Protein AF-A0AAE3S874-F1 (afdb_monomer_lite)

Secondary structure (DSSP, 8-state):
--TT--HHHHHHHHHHHHHHHHHHHHHHHHHHHTT-S-SB-SS-B------------GGGS-HHHHS-GGG---------------STT--PPPTT--PPP-

Structure (mmCIF, N/CA/C/O backbone):
data_AF-A0AAE3S874-F1
#
_entry.id   AF-A0AAE3S874-F1
#
loop_
_atom_site.group_PDB
_atom_site.id
_atom_site.type_symbol
_atom_site.label_atom_id
_atom_site.label_alt_id
_atom_site.label_comp_id
_atom_site.label_asym_id
_atom_site.label_entity_id
_atom_site.label_seq_id
_atom_site.pdbx_PDB_ins_code
_atom_site.Cartn_x
_atom_site.Cartn_y
_atom_site.Cartn_z
_atom_site.occupancy
_atom_site.B_iso_or_equiv
_atom_site.auth_seq_id
_atom_site.auth_comp_id
_atom_site.auth_asym_id
_atom_site.auth_atom_id
_atom_site.pdbx_PDB_model_num
ATOM 1 N N . MET A 1 1 ? 5.520 5.470 -27.302 1.00 52.78 1 MET A N 1
ATOM 2 C CA . MET A 1 1 ? 4.939 4.194 -27.766 1.00 52.78 1 MET A CA 1
ATOM 3 C C . MET A 1 1 ? 6.080 3.283 -28.158 1.00 52.78 1 MET A C 1
ATOM 5 O O . MET A 1 1 ? 6.913 3.713 -28.947 1.00 52.78 1 MET A O 1
ATOM 9 N N . ILE A 1 2 ? 6.159 2.081 -27.586 1.00 54.59 2 ILE A N 1
ATOM 10 C CA . ILE A 1 2 ? 7.075 1.052 -28.095 1.00 54.59 2 ILE A CA 1
ATOM 11 C C . ILE A 1 2 ? 6.441 0.539 -29.399 1.00 54.59 2 ILE A C 1
ATOM 13 O O . ILE A 1 2 ? 5.335 0.001 -29.334 1.00 54.59 2 ILE A O 1
ATOM 17 N N . PRO A 1 3 ? 7.050 0.743 -30.581 1.00 51.94 3 PRO A N 1
ATOM 18 C CA . PRO A 1 3 ? 6.449 0.291 -31.832 1.00 51.94 3 PRO A CA 1
ATOM 19 C C . PRO A 1 3 ? 6.349 -1.245 -31.833 1.00 51.94 3 PRO A C 1
ATOM 21 O O . PRO A 1 3 ? 7.307 -1.916 -31.456 1.00 51.94 3 PRO A O 1
ATOM 24 N N . ASN A 1 4 ? 5.212 -1.792 -32.282 1.00 66.62 4 ASN A N 1
ATOM 25 C CA . ASN A 1 4 ? 4.936 -3.228 -32.502 1.00 66.62 4 ASN A CA 1
ATOM 26 C C . ASN A 1 4 ? 4.574 -4.122 -31.292 1.00 66.62 4 ASN A C 1
ATOM 28 O O . ASN A 1 4 ? 4.671 -5.345 -31.402 1.00 66.62 4 ASN A O 1
ATOM 32 N N . LEU A 1 5 ? 4.099 -3.574 -30.168 1.00 73.38 5 LEU A N 1
ATOM 33 C CA . LEU A 1 5 ? 3.558 -4.377 -29.058 1.00 73.38 5 LEU A CA 1
ATOM 34 C C . LEU A 1 5 ? 2.017 -4.363 -29.060 1.00 73.38 5 LEU A C 1
ATOM 36 O O . LEU A 1 5 ? 1.415 -3.306 -29.237 1.00 73.38 5 LEU A O 1
ATOM 40 N N . TYR A 1 6 ? 1.358 -5.513 -28.859 1.00 84.75 6 TYR A N 1
ATOM 41 C CA . TYR A 1 6 ? -0.099 -5.526 -28.667 1.00 84.75 6 TYR A CA 1
ATOM 42 C C . TYR A 1 6 ? -0.456 -4.726 -27.402 1.00 84.75 6 TYR A C 1
ATOM 44 O O . TYR A 1 6 ? 0.238 -4.879 -26.395 1.00 84.75 6 TYR A O 1
ATOM 52 N N . PRO A 1 7 ? -1.557 -3.948 -27.372 1.00 86.69 7 PRO A N 1
ATOM 53 C CA . PRO A 1 7 ? -1.912 -3.135 -26.202 1.00 86.69 7 PRO A CA 1
ATOM 54 C C . PRO A 1 7 ? -2.009 -3.923 -24.884 1.00 86.69 7 PRO A C 1
ATOM 56 O O . PRO A 1 7 ? -1.688 -3.407 -23.816 1.00 86.69 7 PRO 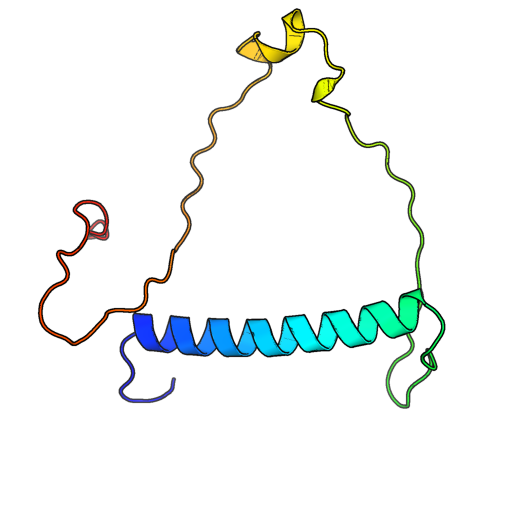A O 1
ATOM 59 N N . ALA A 1 8 ? -2.416 -5.196 -24.940 1.00 85.31 8 ALA A N 1
ATOM 60 C CA . ALA A 1 8 ? -2.449 -6.075 -23.770 1.00 85.31 8 ALA A CA 1
ATOM 61 C C . ALA A 1 8 ? -1.042 -6.426 -23.250 1.00 85.31 8 ALA A C 1
ATOM 63 O O . ALA A 1 8 ? -0.821 -6.454 -22.037 1.00 85.31 8 ALA A O 1
ATOM 64 N N . ASP A 1 9 ? -0.091 -6.650 -24.159 1.00 85.25 9 ASP A N 1
ATOM 65 C CA . ASP A 1 9 ? 1.307 -6.921 -23.826 1.00 85.25 9 ASP A CA 1
ATOM 66 C C . ASP A 1 9 ? 2.005 -5.642 -23.331 1.00 85.25 9 ASP A C 1
ATOM 68 O O . ASP A 1 9 ? 2.773 -5.689 -22.370 1.00 85.25 9 ASP A O 1
ATOM 72 N N . GLU A 1 10 ? 1.679 -4.481 -23.909 1.00 88.38 10 GLU A N 1
ATOM 73 C CA . GLU A 1 10 ? 2.135 -3.171 -23.423 1.00 88.38 10 GLU A CA 1
ATOM 74 C C . GLU A 1 10 ? 1.627 -2.905 -22.004 1.00 88.38 10 GLU A C 1
ATOM 76 O O . GLU A 1 10 ? 2.403 -2.549 -21.115 1.00 88.38 10 GLU A O 1
ATOM 81 N N . LEU A 1 11 ? 0.345 -3.170 -21.742 1.00 87.88 11 LEU A N 1
ATOM 82 C CA . LEU A 1 11 ? -0.222 -3.056 -20.403 1.00 87.88 11 LEU A CA 1
ATOM 83 C C . LEU A 1 11 ? 0.459 -4.012 -19.411 1.00 87.88 11 LEU A C 1
ATOM 85 O O . LEU A 1 11 ? 0.719 -3.627 -18.266 1.00 87.88 11 LEU A O 1
ATOM 89 N N . ALA A 1 12 ? 0.773 -5.241 -19.829 1.00 88.06 12 ALA A N 1
ATOM 90 C CA . ALA A 1 12 ? 1.514 -6.193 -19.006 1.00 88.06 12 ALA A CA 1
ATOM 91 C C . ALA A 1 12 ? 2.926 -5.692 -18.685 1.00 88.06 12 ALA A C 1
ATOM 93 O O . ALA A 1 12 ? 3.348 -5.740 -17.525 1.00 88.06 12 ALA A O 1
ATOM 94 N N . PHE A 1 13 ? 3.623 -5.146 -19.680 1.00 89.44 13 PHE A N 1
ATOM 95 C CA . PHE A 1 13 ? 4.938 -4.544 -19.511 1.00 89.44 13 PHE A CA 1
ATOM 96 C C . PHE A 1 13 ? 4.893 -3.370 -18.527 1.00 89.44 13 PHE A C 1
ATOM 98 O O . PHE A 1 13 ? 5.665 -3.350 -17.566 1.00 89.44 13 PHE A O 1
ATOM 105 N N . ILE A 1 14 ? 3.949 -2.440 -18.692 1.00 91.94 14 ILE A N 1
ATOM 106 C CA . ILE A 1 14 ? 3.777 -1.289 -17.794 1.00 91.94 14 ILE A CA 1
ATOM 107 C C . ILE A 1 14 ? 3.494 -1.756 -16.364 1.00 91.94 14 ILE A C 1
ATOM 109 O O . ILE A 1 14 ? 4.143 -1.289 -15.429 1.00 91.94 14 ILE A O 1
ATOM 113 N N . ARG A 1 15 ? 2.566 -2.702 -16.159 1.00 92.69 15 ARG A N 1
ATOM 114 C CA . ARG A 1 15 ? 2.254 -3.203 -14.808 1.00 92.69 15 ARG A CA 1
ATOM 115 C C . ARG A 1 15 ? 3.443 -3.901 -14.153 1.00 92.69 15 ARG A C 1
ATOM 117 O O . ARG A 1 15 ? 3.630 -3.745 -12.951 1.00 92.69 15 ARG A O 1
ATOM 124 N N . ALA A 1 16 ? 4.263 -4.618 -14.920 1.00 91.38 16 ALA A N 1
ATOM 125 C CA .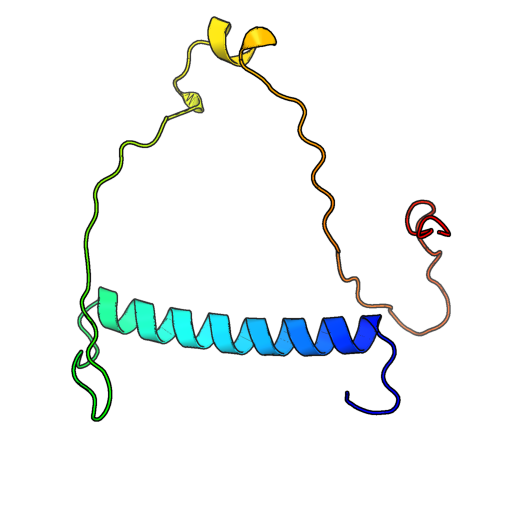 ALA A 1 16 ? 5.489 -5.215 -14.401 1.00 91.38 16 ALA A CA 1
ATOM 126 C C . ALA A 1 16 ? 6.508 -4.150 -13.958 1.00 91.38 16 ALA A C 1
ATOM 128 O O . ALA A 1 16 ? 7.142 -4.312 -12.917 1.00 91.38 16 ALA A O 1
ATOM 129 N N . HIS A 1 17 ? 6.639 -3.050 -14.707 1.00 94.44 17 HI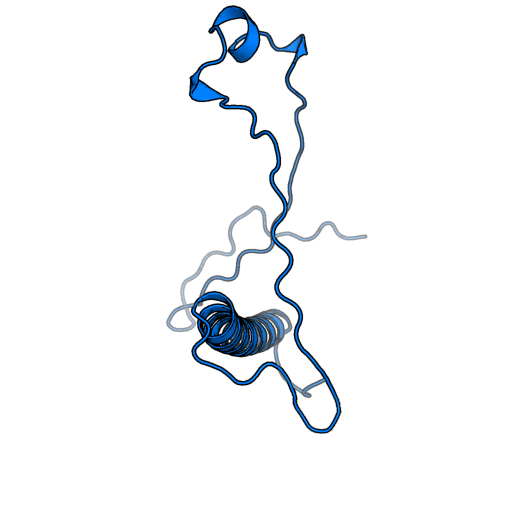S A N 1
ATOM 130 C CA . HIS A 1 17 ? 7.509 -1.932 -14.329 1.00 94.44 17 HIS A CA 1
ATOM 131 C C . HIS A 1 17 ? 7.006 -1.223 -13.078 1.00 94.44 17 HIS A C 1
ATOM 133 O O . HIS A 1 17 ? 7.778 -1.048 -12.139 1.00 94.44 17 HIS A O 1
ATOM 139 N N . LYS A 1 18 ? 5.708 -0.895 -13.033 1.00 94.62 18 LYS A N 1
ATOM 140 C CA . LYS A 1 18 ? 5.081 -0.302 -11.846 1.00 94.62 18 LYS A CA 1
ATOM 141 C C . LYS A 1 18 ? 5.321 -1.161 -10.616 1.00 94.62 18 LYS A C 1
ATOM 143 O O . LYS A 1 18 ? 5.856 -0.659 -9.644 1.00 94.62 18 LYS A O 1
ATOM 148 N N . LYS A 1 19 ? 5.067 -2.469 -10.711 1.00 94.56 19 LYS A N 1
ATOM 149 C CA . LYS A 1 19 ? 5.290 -3.392 -9.597 1.00 94.56 19 LYS A CA 1
ATOM 150 C C . LYS A 1 19 ? 6.726 -3.334 -9.065 1.00 94.56 19 LYS A C 1
ATOM 152 O O . LYS A 1 19 ? 6.913 -3.259 -7.862 1.00 94.56 19 LYS A O 1
ATOM 157 N N . ARG A 1 20 ? 7.738 -3.331 -9.939 1.00 96.38 20 ARG A N 1
ATOM 158 C CA . ARG A 1 20 ? 9.145 -3.234 -9.504 1.00 96.38 20 ARG A CA 1
ATOM 159 C C . ARG A 1 20 ? 9.445 -1.923 -8.779 1.00 96.38 20 ARG A C 1
ATOM 161 O O . ARG A 1 20 ? 10.184 -1.931 -7.799 1.00 96.38 20 ARG A O 1
ATOM 168 N N . LEU A 1 21 ? 8.898 -0.813 -9.272 1.00 97.56 21 LEU A N 1
ATOM 169 C CA . LEU A 1 21 ? 9.049 0.491 -8.630 1.00 97.56 21 LEU A CA 1
ATOM 170 C C . LEU A 1 21 ? 8.325 0.525 -7.281 1.00 97.56 21 LEU A C 1
ATOM 172 O O . LEU A 1 21 ? 8.924 0.950 -6.301 1.00 97.56 21 LEU A O 1
ATOM 176 N N . ASP A 1 22 ? 7.098 0.008 -7.218 1.00 96.94 22 ASP A N 1
ATOM 177 C CA . ASP A 1 22 ? 6.297 -0.088 -5.995 1.00 96.94 22 ASP A CA 1
ATOM 178 C C . ASP A 1 22 ? 7.005 -0.964 -4.942 1.00 96.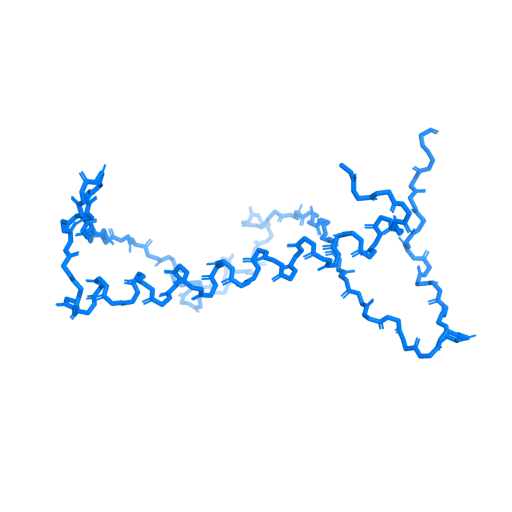94 22 ASP A C 1
ATOM 180 O O . ASP A 1 22 ? 7.091 -0.590 -3.773 1.00 96.94 22 ASP A O 1
ATOM 184 N N . ASP A 1 23 ? 7.578 -2.102 -5.353 1.00 96.31 23 ASP A N 1
ATOM 185 C CA . ASP A 1 23 ? 8.330 -3.010 -4.476 1.00 96.31 23 ASP A CA 1
ATOM 186 C C . ASP A 1 23 ? 9.566 -2.308 -3.885 1.00 96.31 23 ASP A C 1
ATOM 188 O O . ASP A 1 23 ? 9.824 -2.390 -2.678 1.00 96.31 23 ASP A O 1
ATOM 192 N N . ARG A 1 24 ? 10.313 -1.576 -4.724 1.00 97.69 24 ARG A N 1
ATOM 193 C CA . ARG A 1 24 ? 11.496 -0.822 -4.292 1.00 97.69 24 ARG A CA 1
ATOM 194 C C . ARG A 1 24 ? 11.128 0.351 -3.392 1.00 97.69 24 ARG A C 1
ATOM 196 O O . ARG A 1 24 ? 11.785 0.579 -2.378 1.00 97.69 24 ARG A O 1
ATOM 203 N N . GLU A 1 25 ? 10.076 1.085 -3.734 1.00 97.44 25 GLU A N 1
ATOM 204 C CA . GLU A 1 25 ? 9.562 2.174 -2.909 1.00 97.44 25 GLU A CA 1
ATOM 205 C C . GLU A 1 25 ? 9.131 1.646 -1.532 1.00 97.44 25 GLU A C 1
ATOM 207 O O . GLU A 1 25 ? 9.480 2.231 -0.507 1.00 97.44 25 GLU A O 1
ATOM 212 N N . ALA A 1 26 ? 8.433 0.508 -1.485 1.00 95.94 26 ALA A N 1
ATOM 213 C CA . ALA A 1 26 ? 8.007 -0.117 -0.240 1.00 95.94 26 ALA A CA 1
ATOM 214 C C . ALA A 1 26 ? 9.195 -0.535 0.640 1.00 95.94 26 ALA A C 1
ATOM 216 O O . ALA A 1 26 ? 9.136 -0.379 1.858 1.00 95.94 26 ALA A O 1
ATOM 217 N N . GLU A 1 27 ? 10.274 -1.052 0.051 1.00 96.00 27 GLU A N 1
ATOM 218 C CA . GLU A 1 27 ? 11.513 -1.365 0.771 1.00 96.00 27 GLU A CA 1
ATOM 219 C C . GLU A 1 27 ? 12.131 -0.123 1.421 1.00 96.00 27 GLU A C 1
ATOM 221 O O . GLU A 1 27 ? 12.408 -0.129 2.620 1.00 96.00 27 GLU A O 1
ATOM 226 N N . ILE A 1 28 ? 12.266 0.961 0.657 1.00 96.25 28 ILE A N 1
ATOM 227 C CA . ILE A 1 28 ? 12.811 2.232 1.143 1.00 96.25 28 ILE A CA 1
ATOM 228 C C . ILE A 1 28 ? 11.918 2.816 2.249 1.00 96.25 28 ILE A C 1
ATOM 230 O O . ILE A 1 28 ? 12.408 3.187 3.316 1.00 96.25 28 ILE A O 1
ATOM 234 N N . LYS A 1 29 ? 10.593 2.834 2.045 1.00 95.75 29 LYS A N 1
ATOM 235 C CA . LYS A 1 29 ? 9.623 3.284 3.057 1.00 95.75 29 LYS A CA 1
ATOM 236 C C . LYS A 1 29 ? 9.744 2.483 4.349 1.00 95.75 29 LYS A C 1
ATOM 238 O O . LYS A 1 29 ? 9.747 3.085 5.419 1.00 95.75 29 LYS A O 1
ATOM 243 N N . ARG A 1 30 ? 9.878 1.152 4.273 1.00 95.19 30 ARG A N 1
ATOM 244 C CA . ARG A 1 30 ? 10.112 0.316 5.463 1.00 95.19 30 ARG A CA 1
ATOM 245 C C . ARG A 1 30 ? 11.376 0.750 6.197 1.00 95.19 30 ARG A C 1
ATOM 247 O O . ARG A 1 30 ? 11.298 0.956 7.400 1.00 95.19 30 ARG A O 1
ATOM 254 N N . GLY A 1 31 ? 12.480 0.965 5.482 1.00 95.19 31 GLY A N 1
ATOM 255 C CA . GLY A 1 31 ? 13.733 1.438 6.076 1.00 95.19 31 GLY A CA 1
ATOM 256 C C . GLY A 1 31 ? 13.591 2.770 6.827 1.00 95.19 31 GLY A C 1
ATOM 257 O O . GLY A 1 31 ? 14.141 2.916 7.919 1.00 95.19 31 GLY A O 1
ATOM 258 N N . TYR A 1 32 ? 12.805 3.715 6.298 1.00 95.75 32 TYR A N 1
ATOM 259 C CA . TYR A 1 32 ? 12.491 4.967 6.999 1.00 95.75 32 TYR A CA 1
ATOM 260 C C . TYR A 1 32 ? 11.597 4.758 8.223 1.00 95.75 32 TYR A C 1
ATOM 262 O O . TYR A 1 32 ? 11.874 5.314 9.282 1.00 95.75 32 TYR A O 1
ATOM 270 N N . LEU A 1 33 ? 10.556 3.931 8.111 1.00 94.00 33 LEU A N 1
ATOM 271 C CA . LEU A 1 33 ? 9.654 3.631 9.228 1.00 94.00 33 LEU A CA 1
ATOM 272 C C . LEU A 1 33 ? 10.361 2.910 10.383 1.00 94.00 33 LEU A C 1
ATOM 274 O O . LEU A 1 33 ? 10.003 3.121 11.538 1.00 94.00 33 LEU A O 1
ATOM 278 N N . THR A 1 34 ? 11.367 2.083 10.089 1.00 93.81 34 THR A N 1
ATOM 279 C CA . THR A 1 34 ? 12.188 1.408 11.104 1.00 93.81 34 THR A CA 1
ATOM 280 C C . THR A 1 34 ? 13.356 2.258 11.609 1.00 93.81 34 THR A C 1
ATOM 282 O O . THR A 1 34 ? 14.106 1.792 12.461 1.00 93.81 34 THR A O 1
ATOM 285 N N . GLY A 1 35 ? 13.555 3.471 11.078 1.00 91.06 35 GLY A N 1
ATOM 286 C CA . GLY A 1 35 ? 14.658 4.362 11.457 1.00 91.06 35 GLY A CA 1
ATOM 287 C C . GLY A 1 35 ? 16.047 3.901 10.996 1.00 91.06 35 GLY A C 1
ATOM 288 O O . GLY A 1 35 ? 17.048 4.334 11.556 1.00 91.06 35 GLY A O 1
ATOM 289 N N . GLN A 1 36 ? 16.129 3.015 9.999 1.00 92.81 36 GLN A N 1
ATOM 290 C CA . GLN A 1 36 ? 17.392 2.439 9.510 1.00 92.81 36 GLN A CA 1
ATOM 291 C C . GLN A 1 36 ? 18.058 3.271 8.403 1.00 92.81 36 GLN A C 1
ATOM 293 O O . GLN A 1 36 ? 19.218 3.033 8.072 1.00 92.81 36 GLN A O 1
ATOM 298 N N . LEU A 1 37 ? 17.335 4.224 7.809 1.00 93.88 37 LEU A N 1
ATOM 299 C CA . LEU A 1 37 ? 17.812 5.052 6.700 1.00 93.88 37 LEU A CA 1
ATOM 300 C C . LEU A 1 37 ? 17.948 6.520 7.111 1.00 93.88 37 LEU A C 1
ATOM 302 O O . LEU A 1 37 ? 17.141 7.031 7.887 1.00 93.88 37 LEU A O 1
ATOM 306 N N . ASN A 1 38 ? 18.936 7.212 6.535 1.00 92.50 38 ASN A N 1
ATOM 307 C CA . ASN A 1 38 ? 19.114 8.652 6.722 1.00 92.50 38 ASN A CA 1
ATOM 308 C C . ASN A 1 38 ? 17.983 9.425 6.008 1.00 92.50 38 ASN A C 1
ATOM 310 O O . ASN A 1 38 ? 17.854 9.293 4.787 1.00 92.50 38 ASN A O 1
ATOM 314 N N . PRO A 1 39 ? 17.175 10.230 6.725 1.00 91.81 39 PRO A N 1
ATOM 315 C CA . PRO A 1 39 ? 16.067 10.979 6.135 1.00 91.81 39 PRO A CA 1
ATOM 316 C C . PRO A 1 39 ? 16.506 12.173 5.279 1.00 91.81 39 PRO A C 1
ATOM 318 O O . PRO A 1 39 ? 15.653 12.775 4.638 1.00 91.81 39 PRO A O 1
ATOM 321 N N . VAL A 1 40 ? 17.790 12.543 5.258 1.00 95.50 40 VAL A N 1
ATOM 322 C CA . VAL A 1 40 ? 18.297 13.687 4.486 1.00 95.50 40 VAL A CA 1
ATOM 323 C C . VAL A 1 40 ? 19.118 13.206 3.292 1.00 95.50 40 VAL A C 1
ATOM 325 O O . VAL A 1 40 ? 20.123 12.517 3.459 1.00 95.50 40 VAL A O 1
ATOM 328 N N . GLY A 1 41 ? 18.693 13.592 2.090 1.00 93.06 41 GLY A N 1
ATOM 329 C CA . GLY A 1 41 ? 19.447 13.451 0.847 1.00 93.06 41 GLY A CA 1
ATOM 330 C C . GLY A 1 41 ? 19.898 14.804 0.293 1.00 93.06 41 GLY A C 1
ATOM 331 O O . GLY A 1 41 ? 19.681 15.847 0.903 1.00 93.06 41 GLY A O 1
ATOM 332 N N . TYR A 1 42 ? 20.516 14.786 -0.889 1.00 93.88 42 TYR A N 1
ATOM 333 C CA . TYR A 1 42 ? 21.016 15.999 -1.549 1.00 93.88 42 TYR A CA 1
ATOM 334 C C . TYR A 1 42 ? 19.899 16.913 -2.074 1.00 93.88 42 TYR A C 1
ATOM 336 O O . TYR A 1 42 ? 20.028 18.130 -2.008 1.00 93.88 42 TYR A O 1
ATOM 344 N N . GLU A 1 43 ? 18.803 16.333 -2.570 1.00 95.50 43 GLU A N 1
ATOM 345 C CA . GLU A 1 43 ? 17.695 17.075 -3.198 1.00 95.50 43 GLU A CA 1
ATOM 346 C C . GLU A 1 43 ? 16.374 16.980 -2.420 1.00 95.50 43 GLU A C 1
ATOM 348 O O . GLU A 1 43 ? 15.426 17.703 -2.716 1.00 95.50 43 GLU A O 1
ATOM 353 N N . ALA A 1 44 ? 16.282 16.084 -1.432 1.00 94.12 44 ALA A N 1
ATOM 354 C CA . ALA A 1 44 ? 15.038 15.797 -0.724 1.00 94.12 44 ALA A CA 1
ATOM 355 C C . ALA A 1 44 ? 15.279 15.379 0.730 1.00 94.12 44 ALA A C 1
ATOM 357 O O . ALA A 1 44 ? 16.319 14.812 1.071 1.00 94.12 44 ALA A O 1
ATOM 358 N N . THR A 1 45 ? 14.273 15.609 1.572 1.00 93.62 45 THR A N 1
ATOM 359 C CA . THR A 1 45 ? 14.216 15.127 2.954 1.00 93.62 45 THR A CA 1
ATOM 360 C C . THR A 1 45 ? 12.931 14.337 3.198 1.00 93.62 45 THR A C 1
ATOM 362 O O . THR A 1 45 ? 11.906 14.573 2.558 1.00 93.62 45 THR A O 1
ATOM 365 N N . VAL A 1 46 ? 12.983 13.368 4.113 1.00 94.12 46 VAL A N 1
ATOM 366 C CA . VAL A 1 46 ? 11.869 12.475 4.451 1.00 94.12 46 VAL A CA 1
ATOM 367 C C . VAL A 1 46 ? 11.401 12.738 5.878 1.00 94.12 46 VAL A C 1
ATOM 369 O O . VAL A 1 46 ? 12.174 12.647 6.827 1.00 94.12 46 VAL A O 1
ATOM 372 N N . GLU A 1 47 ? 10.106 13.012 6.032 1.00 93.88 47 GLU A N 1
ATOM 373 C CA . GLU A 1 47 ? 9.441 13.193 7.324 1.00 93.88 47 GLU A CA 1
ATOM 374 C C . GLU A 1 47 ? 8.431 12.059 7.557 1.00 93.88 47 GLU A C 1
ATOM 376 O O . GLU A 1 47 ? 7.534 11.829 6.741 1.00 93.88 47 GLU A O 1
ATOM 381 N N . VAL A 1 48 ? 8.548 11.349 8.684 1.00 91.44 48 VAL A N 1
ATOM 382 C CA . VAL A 1 48 ? 7.604 10.284 9.056 1.00 91.44 48 VAL A CA 1
ATOM 383 C C . VAL A 1 48 ? 6.465 10.875 9.884 1.00 91.44 48 VAL A C 1
ATOM 385 O O . VAL A 1 48 ? 6.615 11.149 11.072 1.00 91.44 48 VAL A O 1
ATOM 388 N N . LYS A 1 49 ? 5.296 11.042 9.258 1.00 92.38 49 LYS A N 1
ATOM 389 C CA . LYS A 1 49 ? 4.080 11.525 9.927 1.00 92.38 49 LYS A CA 1
ATOM 390 C C . LYS A 1 49 ? 3.251 10.361 10.455 1.00 92.38 49 LYS A C 1
ATOM 392 O O . LYS A 1 49 ? 2.863 9.473 9.700 1.00 92.38 49 LYS A O 1
ATOM 397 N N . VAL A 1 50 ? 2.926 10.398 11.745 1.00 88.88 50 VAL A N 1
ATOM 398 C CA . VAL A 1 50 ? 2.052 9.408 12.386 1.00 88.88 50 VAL A CA 1
ATOM 399 C C . VAL A 1 50 ? 0.673 10.021 12.601 1.00 88.88 50 VAL A C 1
ATOM 401 O O . VAL A 1 50 ? 0.506 10.920 13.421 1.00 88.88 50 VAL A O 1
ATOM 404 N N . ALA A 1 51 ? -0.326 9.514 11.880 1.00 89.06 51 ALA A N 1
ATOM 405 C CA . ALA A 1 51 ? -1.720 9.911 12.043 1.00 89.06 51 ALA A CA 1
ATOM 406 C C . ALA A 1 51 ? -2.546 8.755 12.618 1.00 89.06 51 ALA A C 1
ATOM 408 O O . ALA A 1 51 ? -2.520 7.634 12.106 1.00 89.06 51 ALA A O 1
ATOM 409 N N . LYS A 1 52 ? -3.317 9.034 13.674 1.00 90.50 52 LYS A N 1
ATOM 410 C CA . LYS A 1 52 ? -4.300 8.094 14.225 1.00 90.50 52 LYS A CA 1
ATOM 411 C C . LYS A 1 52 ? -5.661 8.392 13.612 1.00 90.50 52 LYS A C 1
ATOM 413 O O . LYS A 1 52 ? -6.155 9.508 13.728 1.00 90.50 52 LYS A O 1
ATOM 418 N N . HIS A 1 53 ? -6.274 7.390 12.994 1.00 88.88 53 HIS A N 1
ATOM 419 C CA . HIS A 1 53 ? -7.636 7.476 12.477 1.00 88.88 53 HIS A CA 1
ATOM 420 C C . HIS A 1 53 ? -8.516 6.435 13.166 1.00 88.88 53 HIS A C 1
ATOM 422 O O . HIS A 1 53 ? -8.059 5.353 13.539 1.00 88.88 53 HIS A O 1
ATOM 428 N N . ARG A 1 54 ? -9.790 6.774 13.365 1.00 87.75 54 ARG A N 1
ATOM 429 C CA . ARG A 1 54 ? -10.781 5.824 13.876 1.00 87.75 54 ARG A CA 1
ATOM 430 C C . ARG A 1 54 ? -11.191 4.922 12.715 1.00 87.75 54 ARG A C 1
ATOM 432 O O . ARG A 1 54 ? -11.635 5.421 11.686 1.00 87.75 54 ARG A O 1
ATOM 439 N N . VAL A 1 55 ? -11.036 3.612 12.879 1.00 90.56 55 VAL A N 1
ATOM 440 C CA . VAL A 1 55 ? -11.489 2.616 11.900 1.00 90.56 55 VAL A CA 1
ATOM 441 C C . VAL A 1 55 ? -12.825 2.053 12.365 1.00 90.56 55 VAL A C 1
ATOM 443 O O . VAL A 1 55 ? -12.961 1.642 13.518 1.00 90.56 55 VAL A O 1
ATOM 446 N N . LEU A 1 56 ? -13.812 2.027 11.469 1.00 86.19 56 LEU A N 1
ATOM 447 C CA . LEU A 1 56 ? -15.079 1.354 11.726 1.00 86.19 56 LEU A CA 1
ATOM 448 C C . LEU A 1 56 ? -14.845 -0.159 11.745 1.00 86.19 56 LEU A C 1
ATOM 450 O O . LEU A 1 56 ? -14.540 -0.765 10.718 1.00 86.19 56 LEU A O 1
ATOM 454 N N . LEU A 1 57 ? -15.013 -0.777 12.912 1.00 87.00 57 LEU A N 1
ATOM 455 C CA . LEU A 1 57 ? -14.937 -2.227 13.064 1.00 87.00 57 LEU A CA 1
ATOM 456 C C . LEU A 1 57 ? -16.247 -2.856 12.585 1.00 87.00 57 LEU A C 1
ATOM 458 O O . LEU A 1 57 ? -17.120 -3.163 13.395 1.00 87.00 57 LEU A O 1
ATOM 462 N N . LYS A 1 58 ? -16.378 -3.027 11.263 1.00 83.88 58 LYS A N 1
ATOM 463 C CA . LYS A 1 58 ? -17.586 -3.566 10.617 1.00 83.88 58 LYS A CA 1
ATOM 464 C C . LYS A 1 58 ? -18.058 -4.867 11.264 1.00 83.88 58 LYS A C 1
ATOM 466 O O . LYS A 1 58 ? -19.247 -5.013 11.506 1.00 83.88 58 LYS A O 1
ATOM 471 N N . ASP A 1 59 ? -17.147 -5.759 11.644 1.00 85.56 59 ASP A N 1
ATOM 472 C CA . ASP A 1 59 ? -17.491 -7.046 12.265 1.00 85.56 59 ASP A CA 1
ATOM 473 C C . ASP A 1 59 ? -18.219 -6.906 13.603 1.00 85.56 59 ASP A C 1
ATOM 475 O O . ASP A 1 59 ? -19.036 -7.759 13.943 1.00 85.56 59 ASP A O 1
ATOM 479 N N . ARG A 1 60 ? -17.990 -5.804 14.325 1.00 87.06 60 ARG A N 1
ATOM 480 C CA . ARG A 1 60 ? -18.638 -5.503 15.608 1.00 87.06 60 ARG A CA 1
ATOM 481 C C . ARG A 1 60 ? -19.956 -4.744 15.467 1.00 87.06 60 ARG A C 1
ATOM 483 O O . ARG A 1 60 ? -20.575 -4.436 16.482 1.00 87.06 60 ARG A O 1
ATOM 490 N N . LEU A 1 61 ? -20.375 -4.410 14.246 1.00 88.62 61 LEU A N 1
ATOM 491 C CA . LEU A 1 61 ? -21.682 -3.800 14.031 1.00 88.62 61 LEU A CA 1
ATOM 492 C C . LEU A 1 61 ? -22.794 -4.808 14.360 1.00 88.62 61 LEU A C 1
ATOM 494 O O . LEU A 1 61 ? -22.659 -5.986 14.009 1.00 88.62 61 LEU A O 1
ATOM 498 N N . PRO A 1 62 ? -23.896 -4.360 14.985 1.00 90.38 62 PRO A N 1
ATOM 499 C CA . PRO A 1 62 ? -25.097 -5.169 15.129 1.00 90.38 62 PRO A CA 1
ATOM 500 C C . PRO A 1 62 ? -25.593 -5.674 13.773 1.00 90.38 62 PRO A C 1
ATOM 502 O O . PRO A 1 62 ? -25.578 -4.934 12.786 1.00 90.38 62 PRO A O 1
ATOM 505 N N . ASN A 1 63 ? -26.097 -6.908 13.741 1.00 84.12 63 ASN A N 1
ATOM 506 C CA . ASN A 1 63 ? -26.652 -7.500 12.518 1.00 84.12 63 ASN A CA 1
ATOM 507 C C . ASN A 1 63 ? -27.806 -6.658 11.951 1.00 84.12 63 ASN A C 1
ATOM 509 O O . ASN A 1 63 ? -27.891 -6.482 10.746 1.00 84.12 63 ASN A O 1
ATOM 513 N N . ALA A 1 64 ? -28.583 -5.997 12.819 1.00 86.06 64 ALA A N 1
ATOM 514 C CA . ALA A 1 64 ? -29.647 -5.073 12.422 1.00 86.06 64 ALA A CA 1
ATOM 515 C C . ALA A 1 64 ? -29.191 -3.900 11.529 1.00 86.06 64 ALA A C 1
ATOM 517 O O . ALA A 1 64 ? -30.021 -3.329 10.847 1.00 86.06 64 ALA A O 1
ATOM 518 N N . ILE A 1 65 ? -27.905 -3.524 11.533 1.00 84.44 65 ILE A N 1
ATOM 519 C CA . ILE A 1 65 ? -27.354 -2.485 10.640 1.00 84.44 65 ILE A CA 1
ATOM 520 C C . ILE A 1 65 ? -26.672 -3.123 9.424 1.00 84.44 65 ILE A C 1
ATOM 522 O O . ILE A 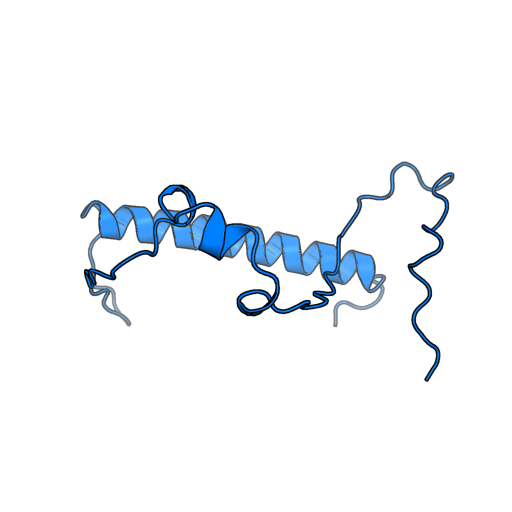1 65 ? -26.692 -2.560 8.336 1.00 84.44 65 ILE A O 1
ATOM 526 N N . LYS A 1 66 ? -26.049 -4.296 9.598 1.00 81.88 66 LYS A N 1
ATOM 527 C CA . LYS A 1 66 ? -25.371 -5.016 8.509 1.00 81.88 66 LYS A CA 1
ATOM 528 C C . LYS A 1 66 ? -26.340 -5.600 7.491 1.00 81.88 66 LYS A C 1
ATOM 530 O O . LYS A 1 66 ? -25.991 -5.655 6.322 1.00 81.88 66 LYS A O 1
ATOM 535 N N . ASP A 1 67 ? -27.501 -6.056 7.933 1.00 83.06 67 ASP A N 1
ATOM 536 C CA . ASP A 1 67 ? -28.472 -6.726 7.067 1.00 83.06 67 ASP A CA 1
ATOM 537 C C . ASP A 1 67 ? -29.495 -5.742 6.494 1.00 83.06 67 ASP A C 1
ATOM 539 O O . ASP A 1 67 ? -30.311 -6.114 5.656 1.00 83.06 67 ASP A O 1
ATOM 543 N N . ASP A 1 68 ? -29.452 -4.487 6.940 1.00 86.12 68 ASP A N 1
ATOM 544 C CA . ASP A 1 68 ? -30.383 -3.457 6.516 1.00 86.12 68 ASP A CA 1
ATOM 545 C C . ASP A 1 68 ? -29.936 -2.834 5.181 1.00 86.12 68 ASP A C 1
ATOM 547 O O . ASP A 1 68 ? -28.895 -2.165 5.124 1.00 86.12 68 ASP A O 1
ATOM 551 N N . PRO A 1 69 ? -30.711 -3.021 4.095 1.00 83.81 69 PRO A N 1
ATOM 552 C CA . PRO A 1 69 ? -30.359 -2.515 2.773 1.00 83.81 69 PRO A CA 1
ATOM 553 C C . PRO A 1 69 ? -30.256 -0.989 2.705 1.00 83.81 69 PRO A C 1
ATOM 555 O O . PRO A 1 69 ? -29.600 -0.479 1.804 1.00 83.81 69 PRO A O 1
ATOM 558 N N . GLN A 1 70 ? -30.861 -0.244 3.642 1.00 86.56 70 GLN A N 1
ATOM 559 C CA . GLN A 1 70 ? -30.824 1.223 3.626 1.00 86.56 70 GLN A CA 1
ATOM 560 C C . GLN A 1 70 ? -29.413 1.796 3.844 1.00 86.56 70 GLN A C 1
ATOM 562 O O . GLN A 1 70 ? -29.154 2.952 3.510 1.00 86.56 70 GLN A O 1
ATOM 567 N N . TYR A 1 71 ? -28.507 0.999 4.419 1.00 81.25 71 TYR A N 1
ATOM 568 C CA . TYR A 1 71 ? -27.119 1.382 4.684 1.00 81.25 71 TYR A CA 1
ATOM 569 C C . TYR A 1 71 ? -26.131 0.851 3.637 1.00 81.25 71 TYR A C 1
ATOM 571 O O . TYR A 1 71 ? -24.920 1.032 3.801 1.00 81.25 71 TYR A O 1
ATOM 579 N N . TRP A 1 72 ? -26.622 0.224 2.564 1.00 81.56 72 TRP A N 1
ATOM 580 C CA . TRP A 1 72 ? -25.799 -0.303 1.481 1.00 81.56 72 TRP A CA 1
ATOM 581 C C . TRP A 1 72 ? -26.098 0.376 0.150 1.00 81.56 72 TRP A C 1
ATOM 583 O O . TRP A 1 72 ? -27.239 0.665 -0.190 1.00 81.56 72 TRP A O 1
ATOM 593 N N . GLU A 1 73 ? -25.035 0.621 -0.611 1.00 88.44 73 GLU A N 1
ATOM 594 C CA . GLU A 1 73 ? -25.103 1.156 -1.966 1.00 88.44 73 GLU A CA 1
ATOM 595 C C . GLU A 1 73 ? -24.486 0.138 -2.924 1.00 88.44 73 GLU A C 1
ATOM 597 O O . GLU A 1 73 ? -23.346 -0.305 -2.736 1.00 88.44 73 GLU A O 1
ATOM 602 N N . ASP A 1 74 ? -25.232 -0.205 -3.971 1.00 81.12 74 ASP A N 1
ATOM 603 C CA . ASP A 1 74 ? -24.737 -1.059 -5.039 1.00 81.12 74 ASP A CA 1
ATOM 604 C C . ASP A 1 74 ? -23.819 -0.252 -5.960 1.00 81.12 74 ASP A C 1
ATOM 606 O O . ASP A 1 74 ? -24.258 0.572 -6.764 1.00 81.12 74 ASP A O 1
ATOM 610 N N . ARG A 1 75 ? -22.510 -0.500 -5.855 1.00 85.81 75 ARG A N 1
ATOM 611 C CA . ARG A 1 75 ? -21.498 0.138 -6.702 1.00 85.81 75 ARG A CA 1
ATOM 612 C C . ARG A 1 75 ? -20.870 -0.863 -7.661 1.00 85.81 75 ARG A C 1
ATOM 614 O O . ARG A 1 75 ? -20.106 -1.738 -7.254 1.00 85.81 75 ARG A O 1
ATOM 621 N N . GLU A 1 76 ? -21.102 -0.672 -8.957 1.00 81.50 76 GLU A N 1
ATOM 622 C CA . GLU A 1 76 ? -20.409 -1.438 -9.995 1.00 81.50 76 GLU A CA 1
ATOM 623 C C . GLU A 1 76 ? -18.959 -0.941 -10.144 1.00 81.50 76 GLU A C 1
ATOM 625 O O . GLU A 1 76 ? -18.701 0.221 -10.466 1.00 81.50 76 GLU A O 1
ATOM 630 N N . VAL A 1 77 ? -17.986 -1.830 -9.922 1.00 81.44 77 VAL A N 1
ATOM 631 C CA . VAL A 1 77 ? -16.558 -1.544 -10.123 1.00 81.44 77 VAL A CA 1
ATOM 632 C C . VAL A 1 77 ? -16.029 -2.401 -11.264 1.00 81.44 77 VAL A C 1
ATOM 634 O O . VAL A 1 77 ? -15.900 -3.619 -11.148 1.00 81.44 77 VAL A O 1
ATOM 637 N N . ARG A 1 78 ? -15.662 -1.753 -12.371 1.00 80.44 78 ARG A N 1
ATOM 638 C CA . ARG A 1 78 ? -15.013 -2.416 -13.508 1.00 80.44 78 ARG A CA 1
ATOM 639 C C . ARG A 1 78 ? -13.504 -2.396 -13.320 1.00 80.44 78 ARG A C 1
ATOM 641 O O . ARG A 1 78 ? -12.902 -1.334 -13.177 1.00 80.44 78 ARG A O 1
ATOM 648 N N . SER A 1 79 ? -12.885 -3.572 -13.337 1.00 82.62 79 SER A N 1
ATOM 649 C CA . SER A 1 79 ? -11.434 -3.718 -13.210 1.00 82.62 79 SER A CA 1
ATOM 650 C C . SER A 1 79 ? -10.853 -4.492 -14.391 1.00 82.62 79 SER A C 1
ATOM 652 O O . SER A 1 79 ? -11.422 -5.473 -14.865 1.00 82.62 79 SER A O 1
ATOM 654 N N . VAL A 1 80 ? -9.700 -4.036 -14.887 1.00 82.81 80 VAL A N 1
ATOM 655 C CA . VAL A 1 80 ? -8.976 -4.710 -15.973 1.00 82.81 80 VAL A CA 1
ATOM 656 C C . VAL A 1 80 ? -8.045 -5.761 -15.374 1.00 82.81 80 VAL A C 1
ATOM 658 O O . VAL A 1 80 ? -7.046 -5.424 -14.726 1.00 82.81 80 VAL A O 1
ATOM 661 N N . VAL A 1 81 ? -8.342 -7.035 -15.622 1.00 83.00 81 VAL A N 1
ATOM 662 C CA . VAL A 1 81 ? -7.541 -8.177 -15.163 1.00 83.00 81 VAL A CA 1
ATOM 663 C C . VAL A 1 81 ? -6.659 -8.676 -16.304 1.00 83.00 81 VAL A C 1
ATOM 665 O O . VAL A 1 81 ? -7.153 -9.032 -17.369 1.00 83.00 81 VAL A O 1
ATOM 668 N N . LEU A 1 82 ? -5.346 -8.729 -16.073 1.00 80.44 82 LEU A N 1
ATOM 669 C CA . LEU A 1 82 ? -4.416 -9.368 -17.002 1.00 80.44 82 LEU A CA 1
ATOM 670 C C . LEU A 1 82 ? -4.377 -10.870 -16.729 1.00 80.44 82 LEU A C 1
ATOM 672 O O . LEU A 1 82 ? -4.220 -11.289 -15.582 1.00 80.44 82 LEU A O 1
ATOM 676 N N . ARG A 1 83 ? -4.461 -11.679 -17.784 1.00 79.69 83 ARG A N 1
ATOM 677 C CA . ARG A 1 83 ? -4.206 -13.121 -17.726 1.00 79.69 83 ARG A CA 1
ATOM 678 C C . ARG A 1 83 ? -3.083 -13.456 -18.695 1.00 79.69 83 ARG A C 1
ATOM 680 O O . ARG A 1 83 ? -3.095 -12.989 -19.830 1.00 79.69 83 ARG A O 1
ATOM 687 N N . LYS A 1 84 ? -2.116 -14.261 -18.249 1.00 72.75 84 LYS A N 1
ATOM 688 C CA . LYS A 1 84 ? -1.062 -14.768 -19.129 1.00 72.75 84 LYS A CA 1
ATOM 689 C C . LYS A 1 84 ? -1.691 -15.781 -20.081 1.00 72.75 84 LYS A C 1
ATOM 691 O O . LYS A 1 84 ? -2.274 -16.763 -19.629 1.00 72.75 84 LYS A O 1
ATOM 696 N N . ILE A 1 85 ? -1.585 -15.535 -21.380 1.00 71.81 85 ILE A N 1
ATOM 697 C CA . ILE A 1 85 ? -1.970 -16.520 -22.389 1.00 71.81 85 ILE A CA 1
ATOM 698 C C . ILE A 1 85 ? -0.870 -17.597 -22.374 1.00 71.81 85 ILE A C 1
ATOM 700 O O . ILE A 1 85 ? 0.316 -17.267 -22.430 1.00 71.81 85 ILE A O 1
ATOM 704 N N . GLY A 1 86 ? -1.251 -18.867 -22.194 1.00 68.56 86 GLY A N 1
ATOM 705 C CA . GLY A 1 86 ? -0.346 -20.016 -22.349 1.00 68.56 86 GLY A CA 1
ATOM 706 C C . GLY A 1 86 ? 0.102 -20.188 -23.806 1.00 68.56 86 GLY A C 1
ATOM 707 O O . GLY A 1 86 ? -0.061 -19.270 -24.607 1.00 68.56 86 GLY A O 1
ATOM 708 N N . ASN A 1 87 ? 0.659 -21.351 -24.174 1.00 51.94 87 ASN A N 1
ATOM 709 C CA . ASN A 1 87 ? 1.063 -21.629 -25.563 1.00 51.94 87 ASN A CA 1
ATOM 710 C C . ASN A 1 87 ? -0.059 -21.209 -26.535 1.00 51.94 87 ASN A C 1
ATOM 712 O O . ASN A 1 87 ? -1.198 -21.657 -26.386 1.00 51.94 87 ASN A O 1
ATOM 716 N N . ARG A 1 88 ? 0.250 -20.289 -27.464 1.00 50.78 88 ARG A N 1
ATOM 717 C CA . ARG A 1 88 ? -0.714 -19.705 -28.414 1.00 50.78 88 ARG A CA 1
ATOM 718 C C . ARG A 1 88 ? -1.445 -20.839 -29.139 1.00 50.78 88 ARG A C 1
ATOM 720 O O . ARG A 1 88 ? -0.848 -21.503 -29.976 1.00 50.78 88 ARG A O 1
ATOM 727 N N . GLY A 1 89 ? -2.716 -21.063 -28.813 1.00 46.72 89 GLY A N 1
ATOM 728 C CA . GLY A 1 89 ? -3.523 -22.071 -29.505 1.00 46.72 89 GLY A CA 1
ATOM 729 C C . GLY A 1 89 ? -4.898 -22.338 -28.904 1.00 46.72 89 GLY A C 1
ATOM 730 O O . GLY A 1 89 ? -5.830 -22.613 -29.647 1.00 46.72 89 GLY A O 1
ATOM 731 N N . LEU A 1 90 ? -5.072 -22.222 -27.586 1.00 48.12 90 LEU A N 1
ATOM 732 C CA . LEU A 1 90 ? -6.337 -22.580 -26.936 1.00 48.12 90 LEU A CA 1
ATOM 733 C C . LEU A 1 90 ? -6.634 -21.625 -25.782 1.00 48.12 90 LEU A C 1
ATOM 735 O O . LEU A 1 90 ? -6.343 -21.911 -24.623 1.00 48.12 90 LEU A O 1
ATOM 739 N N . THR A 1 91 ? -7.203 -20.456 -26.060 1.00 53.06 91 THR A N 1
ATOM 740 C CA . THR A 1 91 ? -7.908 -19.737 -24.994 1.00 53.06 91 THR A CA 1
ATOM 741 C C . THR A 1 91 ? -9.104 -19.009 -25.570 1.00 53.06 91 THR A C 1
ATOM 743 O O . THR A 1 91 ? -8.978 -18.007 -26.267 1.00 53.06 91 THR A O 1
ATOM 746 N N . THR A 1 92 ? -10.277 -19.555 -25.272 1.00 54.28 92 THR A N 1
ATOM 747 C CA . THR A 1 92 ? -11.579 -18.939 -25.493 1.00 54.28 92 THR A CA 1
ATOM 748 C C . THR A 1 92 ? -11.573 -17.558 -24.845 1.00 54.28 92 THR A C 1
ATOM 750 O O . THR A 1 92 ? -11.355 -17.437 -23.637 1.00 54.28 92 THR A O 1
ATOM 753 N N . ILE A 1 93 ? -11.775 -16.507 -25.641 1.00 59.91 93 ILE A N 1
ATOM 754 C CA . ILE A 1 93 ? -11.999 -15.159 -25.114 1.00 59.91 93 ILE A CA 1
ATOM 755 C C . ILE A 1 93 ? -13.241 -15.251 -24.212 1.00 59.91 93 ILE A C 1
ATOM 757 O O . ILE A 1 93 ? -14.286 -15.699 -24.692 1.00 59.91 93 ILE A O 1
ATOM 761 N N . PRO A 1 94 ? -13.165 -14.894 -22.915 1.00 54.12 94 PRO A N 1
ATOM 762 C CA . PRO A 1 94 ? -14.332 -14.952 -22.047 1.00 54.12 94 PRO A CA 1
ATOM 763 C C . PRO A 1 94 ? -15.418 -14.022 -22.601 1.00 54.12 94 PRO A C 1
ATOM 765 O O . PRO A 1 94 ? -15.147 -12.869 -22.934 1.00 54.12 94 PRO A O 1
ATOM 768 N N . TYR A 1 95 ? -16.644 -14.541 -22.688 1.00 49.69 95 TYR A N 1
ATOM 769 C CA . TYR A 1 95 ? -17.800 -13.972 -23.401 1.00 49.69 95 TYR A CA 1
ATOM 770 C C . TYR A 1 95 ? -18.215 -12.541 -22.966 1.00 49.69 95 TYR A C 1
ATOM 772 O O . TYR A 1 95 ? -19.049 -11.924 -23.614 1.00 49.69 95 TYR A O 1
ATOM 780 N N . GLY A 1 96 ? -17.605 -11.965 -21.923 1.00 51.72 96 GLY A N 1
ATOM 781 C CA . GLY A 1 96 ? -17.841 -10.590 -21.456 1.00 51.72 96 GLY A CA 1
ATOM 782 C C . GLY A 1 96 ? -16.783 -9.551 -21.858 1.00 51.72 96 GLY A C 1
ATOM 783 O O . GLY A 1 96 ? -16.907 -8.394 -21.478 1.00 51.72 96 GLY A O 1
ATOM 784 N N . ALA A 1 97 ? -15.733 -9.928 -22.598 1.00 50.81 97 ALA A N 1
ATOM 785 C CA . ALA A 1 97 ? -14.645 -9.020 -22.993 1.00 50.81 97 ALA A CA 1
ATOM 786 C C . ALA A 1 97 ? -14.898 -8.274 -24.320 1.00 50.81 97 ALA A C 1
ATOM 788 O O . ALA A 1 97 ? -13.963 -7.732 -24.912 1.00 50.81 97 ALA A O 1
ATOM 789 N N . ARG A 1 98 ? -16.138 -8.258 -24.826 1.00 45.84 98 ARG A N 1
ATOM 790 C CA . ARG A 1 98 ? -16.485 -7.402 -25.964 1.00 45.84 98 ARG A CA 1
ATOM 791 C C . ARG A 1 98 ? -16.574 -5.965 -25.460 1.00 45.84 98 ARG A C 1
ATOM 793 O O . ARG A 1 98 ? -17.466 -5.633 -24.687 1.00 45.84 98 ARG A O 1
ATOM 800 N N . ALA A 1 99 ? -15.621 -5.135 -25.877 1.00 51.28 99 ALA A N 1
ATOM 801 C CA . ALA A 1 99 ? -15.757 -3.692 -25.773 1.00 51.28 99 ALA A CA 1
ATOM 802 C C . ALA A 1 99 ? -17.071 -3.285 -26.458 1.00 51.28 99 ALA A C 1
ATOM 804 O O . ALA A 1 99 ? -17.337 -3.739 -27.573 1.00 51.28 99 ALA A O 1
ATOM 805 N N . ASN A 1 100 ? -17.891 -2.470 -25.787 1.00 45.41 100 ASN A N 1
ATOM 806 C CA . ASN A 1 100 ? -19.016 -1.815 -26.448 1.00 45.41 100 ASN A CA 1
ATOM 807 C C . ASN A 1 100 ? -18.457 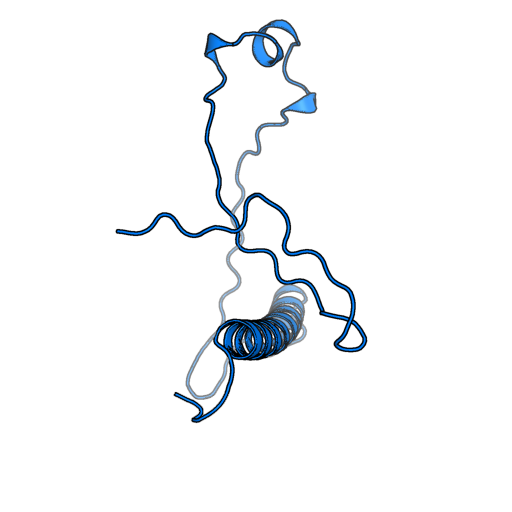-1.043 -27.653 1.00 45.41 100 ASN A C 1
ATOM 809 O O . ASN A 1 100 ? -17.557 -0.222 -27.445 1.00 45.41 100 ASN A O 1
ATOM 813 N N . PRO A 1 101 ? -18.933 -1.296 -28.883 1.00 45.72 101 PRO A N 1
ATOM 814 C CA . PRO A 1 101 ? -18.641 -0.394 -29.981 1.00 45.72 101 PRO A CA 1
ATOM 815 C C . PRO A 1 101 ? -19.279 0.956 -29.629 1.00 45.72 101 PRO A C 1
ATOM 817 O O . PRO A 1 101 ? -20.473 1.008 -29.327 1.00 45.72 101 PRO A O 1
ATOM 820 N N . MET A 1 102 ? -18.461 2.011 -29.572 1.00 38.56 102 MET A N 1
ATOM 821 C CA . MET A 1 102 ? -18.977 3.365 -29.789 1.00 38.56 102 MET A CA 1
ATOM 822 C C . MET A 1 102 ? -19.483 3.476 -31.222 1.00 38.56 102 MET A C 1
ATOM 824 O O . MET A 1 102 ? -18.851 2.849 -32.105 1.00 38.56 102 MET A O 1
#

Sequence (102 aa):
MIPNLYPADELAFIRAHKKRLDDREAEIKRGYLTGQLNPVGYEATVEVKVAKHRVLLKDRLPNAIKDDPQYWEDREVRSVVLRKIGNRGLTTIPYGARANPM

pLDDT: mean 81.33, std 16.14, range [38.56, 97.69]

Radius of gyration: 22.6 Å; chains: 1; bounding box: 52×40×48 Å

Foldseek 3Di:
DPPPDDVLVVVVVVVVVVVVVVVVVVVVVVCVVVVNDQQDDPPHGDDDDDDDDDDPPVVPDPVVQVVDCVNDDDDDDDDDDRDDDDDPDDDDDPPPPDDDDD